Protein AF-A0A6P4DA14-F1 (afdb_monomer_lite)

Sequence (132 aa):
MDGRVALVPWADMLNHSCDVDTFLDYDNLSKGIVFTTDRPYQPGEQVFISYGKKSNGELLLSYGFVPREGANSCDSIELSVSLKKSDKSYKEKLELLKKYGLSGSQCFPIQITGWPLELMAYAYLAVSPPNM

InterPro domains:
  IPR001214 SET domain [PF00856] (10-52)
  IPR001214 SET domain [PS50280] (1-52)
  IPR015353 Rubisco LSMT, substrate-binding domain [PF09273] (85-128)
  IPR036464 Rubisco LSMT, substrate-binding domain superfamily [G3DSA:3.90.1420.10] (71-132)
  IPR036464 Rubisco LSMT, substrate-binding domain superfamily [SSF81822] (82-129)
  IPR046341 SET domain superfamily [SSF82199] (4-68)
  IPR050600 SETD3/SETD6 methyltransferase [PTHR13271] (4-128)

Radius of gyration: 21.25 Å; chains: 1; bounding box: 45×36×60 Å

Organism: Arachis duranensis (NCBI:txid130453)

pLDDT: mean 92.35, std 7.28, range [50.97, 97.81]

Secondary structure (DSSP, 8-state):
--S-----TTGGGPEE-TT-----EEETTTTEEE---SS---TTPPPEE---S--HHHHHHHHS--PPTTT-TT-EEEEEEE--TT-TTHHHHHHHHHHTT--SEEEEEEETTB--HHHHHHHHHHH--TT-

Foldseek 3Di:
DVPDDDDDPPQVPAAAFLPAAKDWDADPVVRDTDIDGPDDDDVPGGHHHHPDLDAQVCCCVPPNDGDDPPRRQSHWDKDKDAQDPPDPCLVVLQVVCVVVVHHRIDIATATPVGGDPVVVVNVCSSPDDPPD

Structure (mmCIF, N/CA/C/O backbone):
data_AF-A0A6P4DA14-F1
#
_entry.id   AF-A0A6P4DA14-F1
#
loop_
_atom_site.group_PDB
_atom_site.id
_atom_site.type_symbol
_atom_site.label_atom_id
_atom_site.label_alt_id
_atom_site.label_comp_id
_atom_site.label_asym_id
_atom_site.label_entity_id
_atom_site.label_seq_id
_atom_site.pdbx_PDB_ins_code
_atom_site.Cartn_x
_atom_site.Cartn_y
_atom_site.Cartn_z
_atom_site.occupancy
_atom_site.B_iso_or_equiv
_atom_site.auth_seq_id
_atom_site.auth_comp_id
_atom_site.auth_asym_id
_atom_site.auth_atom_id
_atom_site.pdbx_PDB_model_num
ATOM 1 N N . MET A 1 1 ? 7.233 17.523 -3.913 1.00 50.97 1 MET A N 1
ATOM 2 C CA 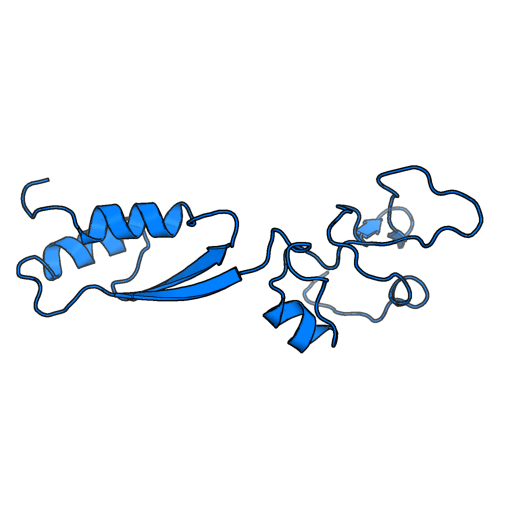. MET A 1 1 ? 6.420 18.373 -4.812 1.00 50.97 1 MET A CA 1
ATOM 3 C C . MET A 1 1 ? 5.169 18.784 -4.053 1.00 50.97 1 MET A C 1
ATOM 5 O O . MET A 1 1 ? 4.596 17.912 -3.419 1.00 50.97 1 MET A O 1
ATOM 9 N N . ASP A 1 2 ? 4.771 20.058 -4.068 1.00 62.38 2 ASP A N 1
ATOM 10 C CA . ASP A 1 2 ? 3.638 20.631 -3.301 1.00 62.38 2 ASP A CA 1
ATOM 11 C C . ASP A 1 2 ? 2.260 20.076 -3.728 1.00 62.38 2 ASP A C 1
ATOM 13 O O . ASP A 1 2 ? 1.432 20.798 -4.276 1.00 62.38 2 ASP A O 1
ATOM 17 N N . GLY A 1 3 ? 2.038 18.765 -3.604 1.00 73.94 3 GLY A N 1
ATOM 18 C CA . GLY A 1 3 ? 0.834 18.088 -4.099 1.00 73.94 3 GLY A CA 1
ATOM 19 C C . GLY A 1 3 ? 0.682 18.084 -5.627 1.00 73.94 3 GLY A C 1
ATOM 20 O O . GLY A 1 3 ? -0.380 17.742 -6.136 1.00 73.94 3 GLY A O 1
ATOM 21 N N . ARG A 1 4 ? 1.721 18.472 -6.377 1.00 81.94 4 ARG A N 1
ATOM 22 C CA . ARG A 1 4 ? 1.707 18.449 -7.846 1.00 81.94 4 ARG A CA 1
ATOM 23 C C . ARG A 1 4 ? 1.860 17.016 -8.354 1.00 81.94 4 ARG A C 1
ATOM 25 O O . ARG A 1 4 ? 2.798 16.327 -7.964 1.00 81.94 4 ARG A O 1
ATOM 32 N N . VAL A 1 5 ? 0.951 16.615 -9.237 1.00 88.62 5 VAL A N 1
ATOM 33 C CA . VAL A 1 5 ? 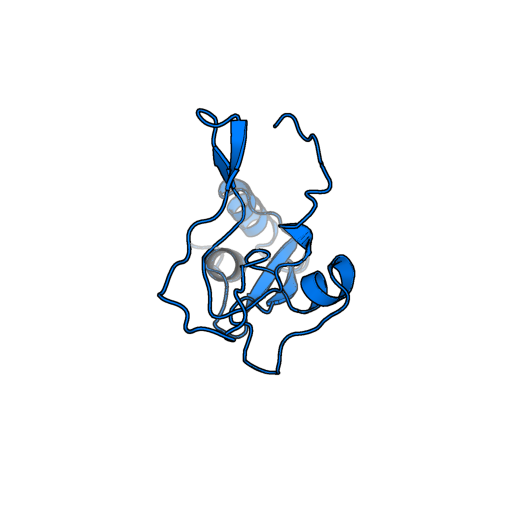0.938 15.319 -9.926 1.00 88.62 5 VAL A CA 1
ATOM 34 C C . VAL A 1 5 ? 1.348 15.497 -11.386 1.00 88.62 5 VAL A C 1
ATOM 36 O O . VAL A 1 5 ? 1.098 16.548 -11.979 1.00 88.62 5 VAL A O 1
ATOM 39 N N . ALA A 1 6 ? 1.986 14.481 -11.961 1.00 91.25 6 ALA A N 1
ATOM 40 C CA . ALA A 1 6 ? 2.436 14.485 -13.347 1.00 91.25 6 ALA A CA 1
ATOM 41 C C . ALA A 1 6 ? 2.289 13.091 -13.963 1.00 91.25 6 ALA A C 1
ATOM 43 O O . ALA A 1 6 ? 2.393 12.085 -13.264 1.00 91.25 6 ALA A O 1
ATOM 44 N N . LEU A 1 7 ? 2.087 13.051 -15.279 1.00 93.88 7 LEU A N 1
ATOM 45 C CA . LEU A 1 7 ? 2.314 11.849 -16.075 1.00 93.88 7 LEU A CA 1
ATOM 46 C C . LEU A 1 7 ? 3.788 11.828 -16.476 1.00 93.88 7 LEU A C 1
ATOM 48 O O . LEU A 1 7 ? 4.324 12.859 -16.888 1.00 93.88 7 LEU A O 1
ATOM 52 N N . VAL A 1 8 ? 4.434 10.673 -16.334 1.00 94.38 8 VAL A N 1
ATOM 53 C CA . VAL A 1 8 ? 5.865 10.507 -16.605 1.00 94.38 8 VAL A CA 1
ATOM 54 C C . VAL A 1 8 ? 6.016 9.511 -17.752 1.00 94.38 8 VAL A C 1
ATOM 56 O O . VAL A 1 8 ? 6.035 8.307 -17.497 1.00 94.38 8 VAL A O 1
ATOM 59 N N . PRO A 1 9 ? 6.117 9.991 -19.006 1.00 93.94 9 PRO A N 1
ATOM 60 C CA . PRO A 1 9 ? 6.289 9.115 -20.155 1.00 93.94 9 PRO A CA 1
ATOM 61 C C . PRO A 1 9 ? 7.492 8.196 -19.967 1.00 93.94 9 PRO A C 1
ATOM 63 O O . PRO A 1 9 ? 8.495 8.606 -19.377 1.00 93.94 9 PRO A O 1
ATOM 66 N N . TRP A 1 10 ? 7.401 6.986 -20.513 1.00 92.31 10 TRP A N 1
ATOM 67 C CA . TRP A 1 10 ? 8.385 5.901 -20.394 1.00 92.31 10 TRP A CA 1
ATOM 68 C C . TRP A 1 10 ? 8.402 5.233 -19.023 1.00 92.31 10 TRP A C 1
ATOM 70 O O . TRP A 1 10 ? 8.388 4.008 -18.954 1.00 92.31 10 TRP A O 1
ATOM 80 N N . ALA A 1 11 ? 8.417 6.009 -17.941 1.00 93.12 11 ALA A N 1
ATOM 81 C CA . ALA A 1 11 ? 8.362 5.461 -16.589 1.00 93.12 11 ALA A CA 1
ATOM 82 C C . ALA A 1 11 ? 6.994 4.823 -16.289 1.00 93.12 11 ALA A C 1
ATOM 84 O O . ALA A 1 11 ? 6.921 3.814 -15.593 1.00 93.12 11 ALA A O 1
ATOM 85 N N . ASP A 1 12 ? 5.923 5.378 -16.859 1.00 92.56 12 ASP A N 1
ATOM 86 C CA . ASP A 1 12 ? 4.551 4.864 -16.774 1.00 92.56 12 ASP A CA 1
ATOM 87 C C . ASP A 1 12 ? 4.331 3.513 -17.476 1.00 92.56 12 ASP A C 1
ATOM 89 O O . ASP A 1 12 ? 3.352 2.830 -17.191 1.00 92.56 12 ASP A O 1
ATOM 93 N N . MET A 1 13 ? 5.253 3.096 -18.347 1.00 95.38 13 MET A N 1
ATOM 94 C CA . MET A 1 13 ? 5.216 1.790 -19.012 1.00 95.38 13 MET A CA 1
ATOM 95 C C . MET A 1 13 ? 5.719 0.644 -18.120 1.00 95.38 13 MET A C 1
ATOM 97 O O . MET A 1 13 ? 5.590 -0.523 -18.498 1.00 95.38 13 MET A O 1
ATOM 101 N N . LEU A 1 14 ? 6.325 0.947 -16.966 1.00 95.94 14 LEU A N 1
ATOM 102 C CA . LEU A 1 14 ? 6.826 -0.065 -16.036 1.00 95.94 14 LEU A CA 1
ATOM 103 C C . LEU A 1 14 ? 5.666 -0.690 -15.260 1.00 95.94 14 LEU A C 1
ATOM 105 O O . LEU A 1 14 ? 4.908 0.000 -14.576 1.00 95.94 14 LEU A O 1
ATOM 109 N N . ASN A 1 15 ? 5.550 -2.014 -15.338 1.00 96.62 15 ASN A N 1
ATOM 110 C CA . ASN A 1 15 ? 4.501 -2.761 -14.652 1.00 96.62 15 ASN A CA 1
ATOM 111 C C . ASN A 1 15 ? 4.816 -2.985 -13.169 1.00 96.62 15 ASN A C 1
ATOM 113 O O . ASN A 1 15 ? 5.975 -2.978 -12.743 1.00 96.62 15 ASN A O 1
ATOM 117 N N . HIS A 1 16 ? 3.762 -3.247 -12.395 1.00 96.19 16 HIS A N 1
ATOM 118 C CA . HIS A 1 16 ? 3.878 -3.617 -10.991 1.00 96.19 16 HIS A CA 1
ATOM 119 C C . HIS A 1 16 ? 4.335 -5.070 -10.802 1.00 96.19 16 HIS A C 1
ATOM 121 O O . HIS A 1 16 ? 3.825 -5.970 -11.470 1.00 96.19 16 HIS A O 1
ATOM 127 N N . SER A 1 17 ? 5.215 -5.311 -9.829 1.00 95.25 17 SER A N 1
ATOM 128 C CA . SER A 1 17 ? 5.389 -6.627 -9.205 1.00 95.25 17 SER A CA 1
ATOM 129 C C . SER A 1 17 ? 5.349 -6.516 -7.679 1.00 95.25 17 SER A C 1
ATOM 131 O O . SER A 1 17 ? 5.848 -5.543 -7.115 1.00 95.25 17 SER A O 1
ATOM 133 N N . CYS A 1 18 ? 4.773 -7.522 -7.013 1.00 94.06 18 CYS A N 1
ATOM 134 C CA . CYS A 1 18 ? 4.781 -7.635 -5.550 1.00 94.06 18 CYS A CA 1
ATOM 135 C C . CYS A 1 18 ? 6.142 -8.101 -4.998 1.00 94.06 18 CYS A C 1
ATOM 137 O O . CYS A 1 18 ? 6.357 -8.030 -3.793 1.00 94.06 18 CYS A O 1
ATOM 139 N N . ASP A 1 19 ? 7.046 -8.555 -5.873 1.00 92.38 19 ASP A N 1
ATOM 140 C CA . ASP A 1 19 ? 8.352 -9.123 -5.511 1.00 92.38 19 ASP A CA 1
ATOM 141 C C . ASP A 1 19 ? 9.500 -8.099 -5.557 1.00 92.38 19 ASP A C 1
ATOM 143 O O . ASP A 1 19 ? 10.663 -8.471 -5.405 1.00 92.38 19 ASP A O 1
ATOM 147 N N . VAL A 1 20 ? 9.197 -6.827 -5.833 1.00 92.31 20 VAL A N 1
ATOM 148 C CA . VAL A 1 20 ? 10.193 -5.756 -5.954 1.00 92.31 20 VAL A CA 1
ATOM 149 C C . VAL A 1 20 ? 9.867 -4.603 -5.016 1.00 92.31 20 VAL A C 1
ATOM 151 O O . VAL A 1 20 ? 8.702 -4.254 -4.817 1.00 92.31 20 VAL A O 1
ATOM 154 N N . ASP A 1 21 ? 10.912 -3.964 -4.500 1.00 88.62 21 ASP A N 1
ATOM 155 C CA . ASP A 1 21 ? 10.801 -2.782 -3.633 1.00 88.62 21 ASP A CA 1
ATOM 156 C C . ASP A 1 21 ? 11.211 -1.487 -4.354 1.00 88.62 21 ASP A C 1
ATOM 158 O O . ASP A 1 21 ? 11.135 -0.397 -3.789 1.00 88.62 21 ASP A O 1
ATOM 162 N N . THR A 1 22 ? 11.646 -1.585 -5.612 1.00 92.50 22 THR A N 1
ATOM 163 C CA . THR A 1 22 ? 12.040 -0.430 -6.429 1.00 92.50 22 THR A CA 1
ATOM 164 C C . THR A 1 22 ? 10.847 0.467 -6.780 1.00 92.50 22 THR A C 1
ATOM 166 O O . THR A 1 22 ? 9.749 -0.016 -7.042 1.00 92.50 22 THR A O 1
ATOM 169 N N . PHE A 1 23 ? 11.041 1.787 -6.792 1.00 93.50 23 PHE A N 1
ATOM 170 C CA . PHE A 1 23 ? 10.010 2.782 -7.098 1.00 93.50 23 PHE A CA 1
ATOM 171 C C . PHE A 1 23 ? 10.599 3.959 -7.883 1.00 93.50 23 PHE A C 1
ATOM 173 O O . PHE A 1 23 ? 11.814 4.159 -7.917 1.00 93.50 23 PHE A O 1
ATOM 180 N N . LEU A 1 24 ? 9.723 4.742 -8.518 1.00 94.06 24 LEU A N 1
ATOM 181 C CA . LEU A 1 24 ? 10.104 5.984 -9.190 1.00 94.06 24 LEU A CA 1
ATOM 182 C C . LEU A 1 24 ? 10.382 7.075 -8.154 1.00 94.06 24 LEU A C 1
ATOM 184 O O . LEU A 1 24 ? 9.517 7.389 -7.336 1.00 94.06 24 LEU A O 1
ATOM 188 N N . ASP A 1 25 ? 11.552 7.689 -8.236 1.00 92.75 25 ASP A N 1
ATOM 189 C CA . ASP A 1 25 ? 11.971 8.804 -7.395 1.00 92.75 25 ASP A CA 1
ATOM 190 C C . ASP A 1 25 ? 12.314 10.030 -8.253 1.00 92.75 25 ASP A C 1
ATOM 192 O O . ASP A 1 25 ? 12.429 9.947 -9.475 1.00 92.75 25 ASP A O 1
ATOM 196 N N . TYR A 1 26 ? 12.471 11.189 -7.622 1.00 92.12 26 TYR A N 1
ATOM 197 C CA . TYR A 1 26 ? 12.898 12.419 -8.273 1.00 92.12 26 TYR A CA 1
ATOM 198 C C . TYR A 1 26 ? 14.278 12.836 -7.770 1.00 92.12 26 TYR A C 1
ATOM 200 O O . TYR A 1 26 ? 14.441 13.263 -6.625 1.00 92.12 26 TYR A O 1
ATOM 208 N N . ASP A 1 27 ? 15.270 12.791 -8.655 1.00 93.69 27 ASP A N 1
ATOM 209 C CA . ASP A 1 27 ? 16.608 13.267 -8.335 1.00 93.69 27 ASP A CA 1
ATOM 210 C C . ASP A 1 27 ? 16.714 14.787 -8.533 1.00 93.69 27 ASP A C 1
ATOM 212 O O . ASP A 1 27 ? 16.574 15.338 -9.629 1.00 93.69 27 ASP A O 1
ATOM 216 N N . ASN A 1 28 ? 17.018 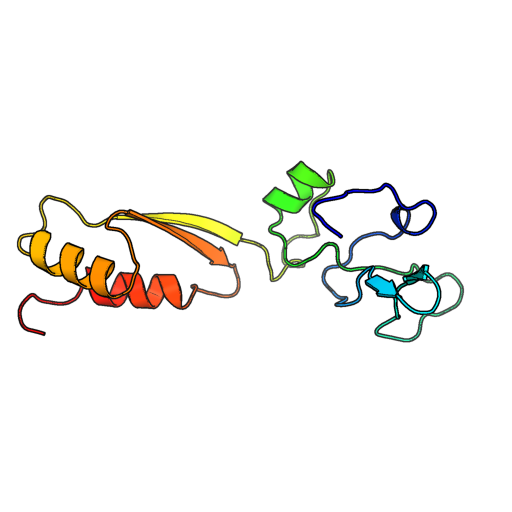15.483 -7.438 1.00 92.38 28 ASN A N 1
ATOM 217 C CA . ASN A 1 28 ? 17.166 16.931 -7.417 1.00 92.38 28 ASN A CA 1
ATOM 218 C C . ASN A 1 28 ? 18.395 17.438 -8.176 1.00 92.38 28 ASN A C 1
ATOM 220 O O . ASN A 1 28 ? 18.385 18.613 -8.566 1.00 92.38 28 ASN A O 1
ATOM 224 N N . LEU A 1 29 ? 19.435 16.613 -8.343 1.00 94.94 29 LEU A N 1
ATOM 225 C CA . LEU A 1 29 ? 20.663 16.995 -9.040 1.00 94.94 29 LEU A CA 1
ATOM 226 C C . LEU A 1 29 ? 20.465 16.939 -10.555 1.00 94.94 29 LEU A C 1
ATOM 228 O O . LEU A 1 29 ? 20.671 17.947 -11.228 1.00 94.94 29 LEU A O 1
ATOM 232 N N . SER A 1 30 ? 20.002 15.803 -11.080 1.00 93.50 30 SER A N 1
ATOM 233 C CA . SER A 1 30 ? 19.695 15.642 -12.507 1.00 93.50 30 SER A CA 1
ATOM 234 C C . SER A 1 30 ? 18.382 16.303 -12.942 1.00 93.50 30 SER A C 1
ATOM 236 O O . SER A 1 30 ? 18.158 16.458 -14.141 1.00 93.50 30 SER A O 1
ATOM 238 N N . LYS A 1 31 ? 17.531 16.727 -11.993 1.00 92.81 31 LYS A N 1
ATOM 239 C CA . LYS A 1 31 ? 16.185 17.281 -12.246 1.00 92.81 31 LYS A CA 1
ATOM 240 C C . LYS A 1 31 ? 15.294 16.314 -13.034 1.00 92.81 31 LYS A C 1
ATOM 242 O O . LYS A 1 31 ? 14.527 16.739 -13.897 1.00 92.81 31 LYS A O 1
ATOM 247 N N . GLY A 1 32 ? 15.394 15.020 -12.734 1.00 92.56 32 GLY A N 1
ATOM 248 C CA . GLY A 1 32 ? 14.723 13.957 -13.477 1.00 92.56 32 GLY A CA 1
ATOM 249 C C . GLY A 1 32 ? 14.042 12.929 -12.581 1.00 92.56 32 GLY A C 1
ATOM 250 O O . GLY A 1 32 ? 14.388 12.776 -11.411 1.00 92.56 32 GLY A O 1
ATOM 251 N N . ILE A 1 33 ? 13.071 12.218 -13.159 1.00 93.88 33 ILE A N 1
ATOM 252 C CA . ILE A 1 33 ? 12.533 10.997 -12.557 1.00 93.88 33 ILE A CA 1
ATOM 253 C C . ILE A 1 33 ? 13.524 9.868 -12.819 1.00 93.88 33 ILE A C 1
ATOM 255 O O . ILE A 1 33 ? 13.944 9.656 -13.957 1.00 93.88 33 ILE A O 1
ATOM 259 N N . VAL A 1 34 ? 13.897 9.165 -11.762 1.00 94.12 34 VAL A N 1
ATOM 260 C CA . VAL A 1 34 ? 14.871 8.078 -11.776 1.00 94.12 34 VAL A CA 1
ATOM 261 C C . VAL A 1 34 ? 14.287 6.870 -11.059 1.00 94.12 34 VAL A C 1
ATOM 263 O O . VAL A 1 34 ? 13.406 7.002 -10.217 1.00 94.12 34 VAL A O 1
ATOM 266 N N . PHE A 1 35 ? 14.787 5.682 -11.364 1.00 92.00 35 PHE A N 1
ATOM 267 C CA . PHE A 1 35 ? 14.602 4.523 -10.500 1.00 92.00 35 PHE A CA 1
ATOM 268 C C . PHE A 1 35 ? 15.868 3.679 -10.532 1.00 92.00 35 PHE A C 1
ATOM 270 O O . PHE A 1 35 ? 16.623 3.700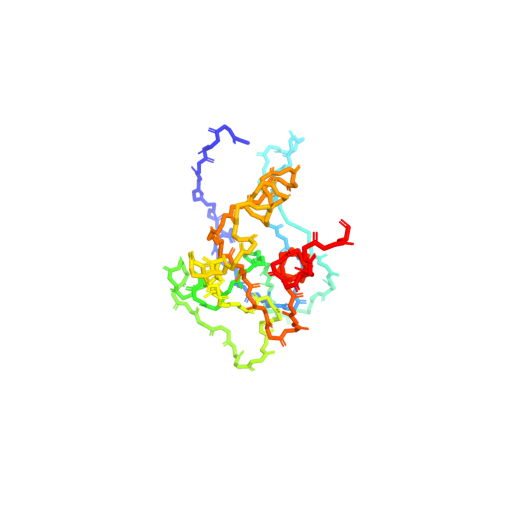 -11.507 1.00 92.00 35 PHE A O 1
ATOM 277 N N . THR A 1 36 ? 16.085 2.934 -9.456 1.00 91.81 36 THR A N 1
ATOM 278 C CA . THR A 1 36 ? 17.226 2.032 -9.318 1.00 91.81 36 THR A CA 1
ATOM 279 C C . THR A 1 36 ? 16.701 0.613 -9.227 1.00 91.81 36 THR A C 1
ATOM 281 O O . THR A 1 36 ? 15.784 0.335 -8.454 1.00 91.81 36 THR A O 1
ATOM 284 N N . THR A 1 37 ? 17.267 -0.292 -10.018 1.00 92.31 37 THR A N 1
ATOM 285 C CA . THR A 1 37 ? 16.941 -1.717 -9.945 1.00 92.31 37 THR A CA 1
ATOM 286 C C . THR A 1 37 ? 17.460 -2.311 -8.639 1.00 92.31 37 THR A C 1
ATOM 288 O O . THR A 1 37 ? 18.613 -2.090 -8.273 1.00 92.31 37 THR A O 1
ATOM 291 N N . ASP A 1 38 ? 16.637 -3.108 -7.970 1.00 90.69 38 ASP A N 1
ATOM 292 C CA . ASP A 1 38 ? 16.975 -3.856 -6.751 1.00 90.69 38 ASP A CA 1
ATOM 293 C C . ASP A 1 38 ? 17.751 -5.156 -7.030 1.00 90.69 38 ASP A C 1
ATOM 295 O O . ASP A 1 38 ? 18.353 -5.741 -6.129 1.00 90.69 38 ASP A O 1
ATOM 299 N N . ARG A 1 39 ? 17.774 -5.593 -8.292 1.00 91.94 39 ARG A N 1
ATOM 300 C CA . ARG A 1 39 ? 18.435 -6.817 -8.753 1.00 91.94 39 ARG A CA 1
ATOM 301 C C . ARG A 1 39 ? 18.946 -6.690 -10.195 1.00 91.94 39 ARG A C 1
ATOM 303 O O . ARG A 1 39 ? 18.469 -5.828 -10.935 1.00 91.94 39 ARG A O 1
ATOM 310 N N . PRO A 1 40 ? 19.883 -7.552 -10.635 1.00 93.62 40 PRO A N 1
ATOM 311 C CA . PRO A 1 40 ? 20.241 -7.647 -12.047 1.00 93.62 40 PRO A CA 1
ATOM 312 C C . PRO A 1 40 ? 19.080 -8.208 -12.890 1.00 93.62 40 PRO A C 1
ATOM 314 O O . PRO A 1 40 ? 18.315 -9.055 -12.422 1.00 93.62 40 PRO A O 1
ATOM 317 N N . TYR A 1 41 ? 19.004 -7.764 -14.147 1.00 94.25 41 TYR A N 1
ATOM 318 C CA . TYR A 1 41 ? 18.045 -8.221 -15.160 1.00 94.25 41 TYR A CA 1
ATOM 319 C C . TYR A 1 41 ? 18.784 -8.797 -16.371 1.00 94.25 41 TYR A C 1
ATOM 321 O O . TYR A 1 41 ? 19.844 -8.294 -16.754 1.00 94.25 41 TYR A O 1
ATOM 329 N N . GLN A 1 42 ? 18.229 -9.843 -16.981 1.00 97.31 42 GLN A N 1
ATOM 330 C CA . GLN A 1 42 ? 18.776 -10.442 -18.202 1.00 97.31 42 GLN A CA 1
ATOM 331 C C . GLN A 1 42 ? 18.186 -9.803 -19.470 1.00 97.31 42 GLN A C 1
ATOM 333 O O . GLN A 1 42 ? 17.067 -9.287 -19.442 1.00 97.31 42 GLN A O 1
ATOM 338 N N . PRO A 1 43 ? 18.886 -9.851 -20.620 1.00 97.75 43 PRO A N 1
ATOM 339 C CA . PRO A 1 43 ? 18.310 -9.419 -21.891 1.00 97.75 43 PRO A CA 1
ATOM 340 C C . PRO A 1 43 ? 16.980 -10.128 -22.192 1.00 97.75 43 PRO A C 1
ATOM 342 O O . PRO A 1 43 ? 16.901 -11.354 -22.161 1.00 97.75 43 PRO A O 1
ATOM 345 N N . GLY A 1 44 ? 15.939 -9.346 -22.495 1.00 97.19 44 GLY A N 1
ATOM 346 C CA . GLY A 1 44 ? 14.577 -9.842 -22.737 1.00 97.19 44 GLY A CA 1
ATOM 347 C C . GLY A 1 44 ? 13.722 -10.021 -21.477 1.00 97.19 44 GLY A C 1
ATOM 348 O O . GLY A 1 44 ? 12.527 -10.285 -21.594 1.00 97.19 44 GLY A O 1
ATOM 349 N N . GLU A 1 45 ? 14.294 -9.850 -20.284 1.00 96.75 45 GLU A N 1
ATOM 350 C CA . GLU A 1 45 ? 13.544 -9.845 -19.032 1.00 96.75 45 GLU A CA 1
ATOM 351 C C . GLU A 1 45 ? 12.809 -8.511 -18.837 1.00 96.75 45 GLU A C 1
ATOM 353 O O . GLU A 1 45 ? 13.341 -7.435 -19.112 1.00 96.75 45 GLU A O 1
ATOM 358 N N . GLN A 1 46 ? 11.572 -8.578 -18.346 1.00 96.00 46 GLN A N 1
ATOM 359 C CA . GLN A 1 46 ? 10.790 -7.389 -18.031 1.00 96.00 46 GLN A CA 1
ATOM 360 C C . GLN A 1 46 ? 11.269 -6.752 -16.726 1.00 96.00 46 GLN A C 1
ATOM 362 O O . GLN A 1 46 ? 11.413 -7.435 -15.713 1.00 96.00 46 GLN A O 1
ATOM 367 N N . VAL A 1 47 ? 11.445 -5.432 -16.750 1.00 95.25 47 VAL A N 1
ATOM 368 C CA . VAL A 1 47 ? 11.740 -4.628 -15.563 1.00 95.25 47 VAL A CA 1
ATOM 369 C C . VAL A 1 47 ? 10.432 -4.219 -14.893 1.00 95.25 47 VAL A C 1
ATOM 371 O O . VAL A 1 47 ? 9.533 -3.697 -15.553 1.00 95.25 47 VAL A O 1
ATOM 374 N N . PHE A 1 48 ? 10.336 -4.461 -13.588 1.00 95.75 48 PHE A N 1
ATOM 375 C CA . PHE A 1 48 ? 9.163 -4.141 -12.776 1.00 95.75 48 PHE A CA 1
ATOM 376 C C . PHE A 1 48 ? 9.489 -3.075 -11.737 1.00 95.75 48 PHE A C 1
ATOM 378 O O . PHE A 1 48 ? 10.641 -2.927 -11.330 1.00 95.75 48 PHE A O 1
ATOM 385 N N . ILE A 1 49 ? 8.448 -2.384 -11.275 1.00 96.38 49 ILE A N 1
ATOM 386 C CA . ILE A 1 49 ? 8.498 -1.492 -10.114 1.00 96.38 49 ILE A CA 1
ATOM 387 C C . ILE A 1 49 ? 7.402 -1.844 -9.104 1.00 96.38 49 ILE A C 1
ATOM 389 O O . ILE A 1 49 ? 6.448 -2.565 -9.393 1.00 96.38 49 ILE A O 1
ATOM 393 N N . SER A 1 50 ? 7.509 -1.312 -7.897 1.00 94.94 50 SER A N 1
ATOM 394 C CA . SER A 1 50 ? 6.437 -1.301 -6.918 1.00 94.94 50 SER A CA 1
ATOM 395 C C . SER A 1 50 ? 5.558 -0.075 -7.143 1.00 94.94 50 SER A C 1
ATOM 397 O O . SER A 1 50 ? 6.045 1.054 -7.189 1.00 94.94 50 SER A O 1
ATOM 399 N N . TYR A 1 51 ? 4.241 -0.272 -7.235 1.00 95.44 51 TYR A N 1
ATOM 400 C CA . TYR A 1 51 ? 3.270 0.830 -7.174 1.00 95.44 51 TYR A CA 1
ATOM 401 C C . TYR A 1 51 ? 2.965 1.231 -5.718 1.00 95.44 51 TYR A C 1
ATOM 403 O O . TYR A 1 51 ? 2.093 2.065 -5.457 1.00 95.44 51 TYR A O 1
ATOM 411 N N . GLY A 1 52 ? 3.692 0.644 -4.762 1.00 93.62 52 GLY A N 1
ATOM 412 C CA . GLY A 1 52 ? 3.543 0.840 -3.329 1.00 93.62 52 GLY A CA 1
ATOM 413 C C . GLY A 1 52 ? 2.825 -0.317 -2.638 1.00 93.62 52 GLY A C 1
ATOM 414 O O . GLY A 1 52 ? 2.307 -1.239 -3.266 1.00 93.62 52 GLY A O 1
ATOM 415 N N . LYS A 1 53 ? 2.779 -0.238 -1.306 1.00 92.56 53 LYS A N 1
ATOM 416 C CA . LYS A 1 53 ? 2.105 -1.210 -0.434 1.00 92.56 53 LYS A CA 1
ATOM 417 C C . LYS A 1 53 ? 0.594 -1.000 -0.493 1.00 92.56 53 LYS A C 1
ATOM 419 O O . LYS A 1 53 ? 0.046 -0.247 0.307 1.00 92.56 53 LYS A O 1
ATOM 424 N N . LYS A 1 54 ? -0.042 -1.606 -1.492 1.00 94.88 54 LYS A N 1
ATOM 425 C CA . LYS A 1 54 ? -1.469 -1.458 -1.793 1.00 94.88 54 LYS A CA 1
ATOM 426 C C . LYS A 1 54 ? -2.194 -2.788 -1.661 1.00 94.88 54 LYS A C 1
ATOM 428 O O . LYS A 1 54 ? -1.656 -3.831 -2.029 1.00 94.88 54 LYS A O 1
ATOM 433 N N . SER A 1 55 ? -3.427 -2.733 -1.179 1.00 95.81 55 SER A N 1
ATOM 434 C CA . SER A 1 55 ? -4.358 -3.857 -1.217 1.00 95.81 55 SER A CA 1
ATOM 435 C C . SER A 1 55 ? -4.729 -4.225 -2.655 1.00 95.81 55 SER A C 1
ATOM 437 O O . SER A 1 55 ? -4.637 -3.404 -3.574 1.00 95.81 55 SER A O 1
ATOM 439 N N . ASN A 1 56 ? -5.218 -5.447 -2.865 1.00 96.94 56 ASN A N 1
ATOM 440 C CA . ASN A 1 56 ? -5.739 -5.853 -4.169 1.00 96.94 56 ASN A CA 1
ATOM 441 C C . ASN A 1 56 ? -6.943 -4.998 -4.592 1.00 96.94 56 ASN A C 1
ATOM 443 O O . ASN A 1 56 ? -7.109 -4.720 -5.778 1.00 96.94 56 ASN A O 1
ATOM 447 N N . GLY A 1 57 ? -7.744 -4.523 -3.630 1.00 96.00 57 GLY A N 1
ATOM 448 C CA . GLY A 1 57 ? -8.830 -3.575 -3.886 1.00 96.00 57 GLY A CA 1
ATOM 449 C C . GLY A 1 57 ? -8.330 -2.233 -4.428 1.00 96.00 57 GLY A C 1
ATOM 450 O O . GLY A 1 57 ? -8.861 -1.731 -5.417 1.00 96.00 57 GLY A O 1
ATOM 451 N N . GLU A 1 58 ? -7.273 -1.670 -3.838 1.00 96.38 58 GLU A N 1
ATOM 452 C CA . GLU A 1 58 ? -6.660 -0.428 -4.326 1.00 96.38 58 GLU A CA 1
ATOM 453 C C . GLU A 1 58 ? -6.018 -0.594 -5.707 1.00 96.38 58 GLU A C 1
ATOM 455 O O . GLU A 1 58 ? -6.152 0.303 -6.544 1.00 96.38 58 GLU A O 1
ATOM 460 N N . LEU A 1 59 ? -5.344 -1.725 -5.956 1.00 97.50 59 LEU A N 1
ATOM 461 C CA . LEU A 1 59 ? -4.747 -2.036 -7.259 1.00 97.50 59 LEU A CA 1
ATOM 462 C C . LEU A 1 59 ? -5.818 -2.178 -8.345 1.00 97.50 59 LEU A C 1
ATOM 4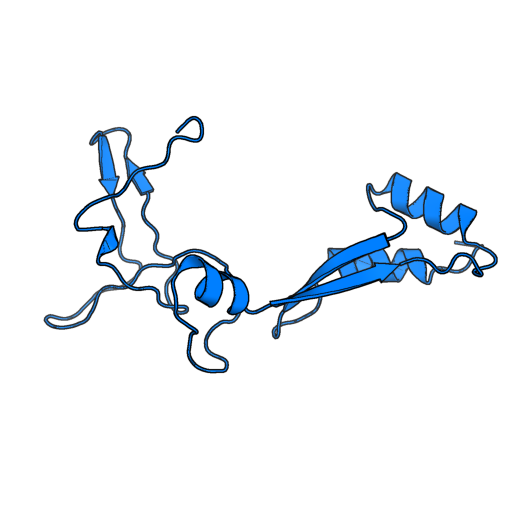64 O O . LEU A 1 59 ? -5.683 -1.593 -9.419 1.00 97.50 59 LEU A O 1
ATOM 468 N N . LEU A 1 60 ? -6.926 -2.854 -8.040 1.00 97.81 60 LEU A N 1
ATOM 469 C CA . LEU A 1 60 ? -8.043 -2.983 -8.967 1.00 97.81 60 LEU A CA 1
ATOM 470 C C . LEU A 1 60 ? -8.663 -1.622 -9.296 1.00 97.81 60 LEU A C 1
ATOM 472 O O . LEU A 1 60 ? -8.848 -1.301 -10.467 1.00 97.81 60 LEU A O 1
ATOM 476 N N . LEU A 1 61 ? -8.967 -0.818 -8.274 1.00 97.62 61 LEU A N 1
ATOM 477 C CA . LEU A 1 61 ? -9.654 0.463 -8.451 1.00 97.62 61 LEU A CA 1
ATOM 478 C C . LEU A 1 61 ? -8.771 1.528 -9.111 1.00 97.62 61 LEU A C 1
ATOM 480 O O . LEU A 1 61 ? -9.269 2.309 -9.918 1.00 97.62 61 LEU A O 1
ATOM 484 N N . SER A 1 62 ? -7.480 1.573 -8.771 1.00 95.62 62 SER A N 1
ATOM 485 C CA . SER A 1 62 ? -6.570 2.628 -9.243 1.00 95.62 62 SER A CA 1
ATOM 486 C C . SER A 1 62 ? -5.795 2.251 -10.507 1.00 95.62 62 SER A C 1
ATOM 488 O O . SER A 1 62 ? -5.399 3.142 -11.252 1.00 95.62 62 SER A O 1
ATOM 490 N N . TYR A 1 63 ? -5.563 0.955 -10.748 1.00 96.00 63 TYR A N 1
ATOM 491 C CA . TYR A 1 63 ? -4.684 0.471 -11.823 1.00 96.00 63 TYR A CA 1
ATOM 492 C C . TYR A 1 63 ? -5.322 -0.603 -12.716 1.00 96.00 63 TYR A C 1
ATOM 494 O O . TYR A 1 63 ? -4.721 -0.997 -13.712 1.00 96.00 63 TYR A O 1
ATOM 502 N N . GLY A 1 64 ? -6.534 -1.072 -12.404 1.00 97.75 64 GLY A N 1
ATOM 503 C CA . GLY A 1 64 ? -7.296 -1.959 -13.285 1.00 97.75 64 GLY A CA 1
ATOM 504 C C . GLY A 1 64 ? -6.809 -3.410 -13.336 1.00 97.75 64 GLY A C 1
ATOM 505 O O . GLY A 1 64 ? -7.161 -4.126 -14.272 1.00 97.75 64 GLY A O 1
ATOM 506 N N . PHE A 1 65 ? -6.021 -3.867 -12.358 1.00 97.81 65 PHE A N 1
ATOM 507 C CA . PHE A 1 65 ? -5.570 -5.260 -12.276 1.00 97.81 65 PHE A CA 1
ATOM 508 C C . PHE A 1 65 ? -5.572 -5.783 -10.837 1.00 97.81 65 PHE A C 1
ATOM 510 O O . PHE A 1 65 ? -5.545 -5.015 -9.878 1.00 97.81 65 PHE A O 1
ATOM 517 N N . VAL A 1 66 ? -5.569 -7.109 -10.694 1.00 97.19 66 VAL A N 1
ATOM 518 C CA . VAL A 1 66 ? -5.382 -7.801 -9.413 1.00 97.19 66 VAL A CA 1
ATOM 519 C C . VAL A 1 66 ? -4.204 -8.769 -9.567 1.00 97.19 66 VAL A C 1
ATOM 521 O O . VAL A 1 66 ? -4.188 -9.536 -10.536 1.00 97.19 66 VAL A O 1
ATOM 524 N N . PRO A 1 67 ? -3.203 -8.738 -8.666 1.00 95.56 67 PRO A N 1
ATOM 525 C CA . PRO A 1 67 ? -2.146 -9.744 -8.606 1.00 95.56 67 PRO A CA 1
ATOM 526 C C . PRO A 1 67 ? -2.689 -11.174 -8.487 1.00 95.56 67 PRO A C 1
ATOM 528 O O . PRO A 1 67 ? -3.842 -11.401 -8.124 1.00 95.56 67 PRO A O 1
ATOM 531 N N . ARG A 1 68 ? -1.842 -12.171 -8.761 1.00 94.94 68 ARG A N 1
ATOM 532 C CA . ARG A 1 68 ? -2.218 -13.575 -8.535 1.00 94.94 68 ARG A CA 1
ATOM 533 C C . ARG A 1 68 ? -2.561 -13.806 -7.062 1.00 94.94 68 ARG A C 1
ATOM 535 O O . ARG A 1 68 ? -1.978 -13.181 -6.177 1.00 94.94 68 ARG A O 1
ATOM 542 N N . GLU A 1 69 ? -3.481 -14.732 -6.812 1.00 92.75 69 GLU A N 1
ATOM 543 C CA . GLU A 1 69 ? -3.872 -15.118 -5.455 1.00 92.75 69 GLU A CA 1
ATOM 544 C C . GLU A 1 69 ? -2.637 -15.480 -4.613 1.00 92.75 69 GLU A C 1
ATOM 546 O O . GLU A 1 69 ? -1.768 -16.232 -5.055 1.00 92.75 69 GLU A O 1
ATOM 551 N N . GLY A 1 70 ? -2.538 -14.890 -3.419 1.00 90.50 70 GLY A N 1
ATOM 552 C CA . GLY A 1 70 ? -1.418 -15.089 -2.496 1.00 90.50 70 GLY A CA 1
ATOM 553 C C . GLY A 1 70 ? -0.116 -14.358 -2.849 1.00 90.50 70 GLY A C 1
ATOM 554 O O . GLY A 1 70 ? 0.807 -14.389 -2.042 1.00 90.50 70 GLY A O 1
ATOM 555 N N . ALA A 1 71 ? -0.022 -13.681 -3.999 1.00 93.62 71 ALA A N 1
ATOM 556 C CA . ALA A 1 71 ? 1.200 -12.969 -4.394 1.00 93.62 71 ALA A CA 1
ATOM 557 C C . ALA A 1 71 ? 1.376 -11.623 -3.670 1.00 93.62 71 ALA A C 1
ATOM 559 O O . ALA A 1 71 ? 2.499 -11.184 -3.440 1.00 93.62 71 ALA A O 1
ATOM 560 N N . ASN A 1 72 ? 0.277 -10.961 -3.301 1.00 95.19 72 ASN A N 1
ATOM 561 C CA . ASN A 1 72 ? 0.324 -9.664 -2.634 1.00 95.19 72 ASN A CA 1
ATOM 562 C C . ASN A 1 72 ? 0.272 -9.821 -1.107 1.00 95.19 72 ASN A C 1
ATOM 564 O O . ASN A 1 72 ? -0.799 -9.956 -0.518 1.00 95.19 72 ASN A O 1
ATOM 568 N N . SER A 1 73 ? 1.432 -9.753 -0.455 1.00 93.25 73 SER A N 1
ATOM 569 C CA . SER A 1 73 ? 1.542 -9.780 1.012 1.00 93.25 73 SER A CA 1
ATOM 570 C C . SER A 1 73 ? 0.959 -8.536 1.698 1.00 93.25 73 SER A C 1
ATOM 572 O O . SER A 1 73 ? 0.684 -8.575 2.897 1.00 93.25 73 SER A O 1
ATOM 574 N N . CYS A 1 74 ? 0.750 -7.450 0.945 1.00 93.06 74 CYS A N 1
ATOM 575 C CA . CYS A 1 74 ? 0.108 -6.220 1.407 1.00 93.06 74 CYS A CA 1
ATOM 576 C C . CYS A 1 74 ? -1.414 -6.231 1.199 1.00 93.06 74 CYS A C 1
ATOM 578 O O . CYS A 1 74 ? -2.069 -5.227 1.501 1.00 93.06 74 CYS A O 1
ATOM 580 N N . ASP A 1 75 ? -1.987 -7.331 0.690 1.00 96.00 75 ASP A N 1
ATOM 581 C CA . ASP A 1 75 ? -3.431 -7.424 0.525 1.00 96.00 75 ASP A CA 1
ATOM 582 C C . ASP A 1 75 ? -4.139 -7.282 1.872 1.00 96.00 75 ASP A C 1
ATOM 584 O O . ASP A 1 75 ? -3.738 -7.886 2.872 1.00 96.00 75 ASP A O 1
ATOM 588 N N . SER A 1 76 ? -5.169 -6.439 1.903 1.00 95.31 76 SER A N 1
ATOM 589 C CA . SER A 1 76 ? -5.865 -6.104 3.136 1.00 95.31 76 SER A CA 1
ATOM 590 C C . SER A 1 76 ? -7.323 -5.737 2.923 1.00 95.31 76 SER A C 1
ATOM 592 O O . SER A 1 76 ? -7.732 -5.292 1.851 1.00 95.31 76 SER A O 1
ATOM 594 N N . ILE A 1 77 ? -8.099 -5.916 3.990 1.00 95.12 77 ILE A N 1
ATOM 595 C CA . ILE A 1 77 ? -9.485 -5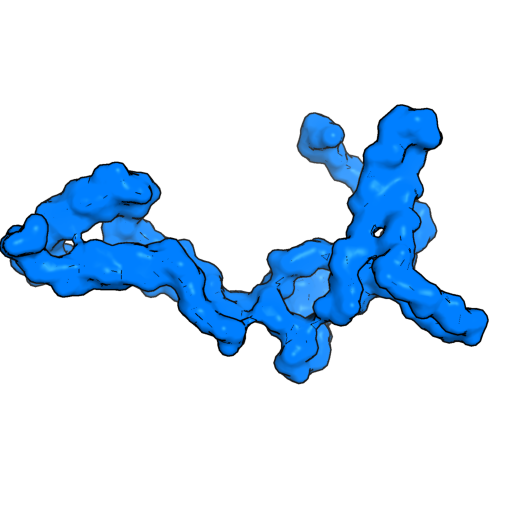.468 4.088 1.00 95.12 77 ILE A CA 1
ATOM 596 C C . ILE A 1 77 ? -9.671 -4.583 5.314 1.00 95.12 77 ILE A C 1
ATOM 598 O O . ILE A 1 77 ? -9.025 -4.754 6.347 1.00 95.12 77 ILE A O 1
ATOM 602 N N . GLU A 1 78 ? -10.605 -3.652 5.213 1.00 95.38 78 GLU A N 1
ATOM 603 C CA . GLU A 1 78 ? -10.977 -2.778 6.314 1.00 95.38 78 GLU A CA 1
ATOM 604 C C . GLU A 1 78 ? -11.874 -3.504 7.330 1.00 95.38 78 GLU A C 1
ATOM 606 O O . GLU A 1 78 ? -12.995 -3.909 7.017 1.00 95.38 78 GLU A O 1
ATOM 611 N N . LEU A 1 79 ? -11.402 -3.640 8.575 1.00 96.00 79 LEU A N 1
ATOM 612 C CA . LEU A 1 79 ? -12.213 -4.081 9.708 1.00 96.00 79 LEU A CA 1
ATOM 613 C C . LEU A 1 79 ? -12.611 -2.895 10.580 1.00 96.00 79 LEU A C 1
ATOM 615 O O . LEU A 1 79 ? -11.788 -2.313 11.287 1.00 96.00 79 LEU A O 1
ATOM 619 N N . SER A 1 80 ? -13.910 -2.618 10.615 1.00 96.38 80 SER A N 1
ATOM 620 C CA . SER A 1 80 ? -14.498 -1.680 11.568 1.00 96.38 80 SER A CA 1
ATOM 621 C C . SER A 1 80 ? -14.800 -2.356 12.906 1.00 96.38 80 SER A C 1
ATOM 623 O O . SER A 1 80 ? -15.555 -3.327 12.971 1.00 96.38 80 SER A O 1
ATOM 625 N N . VAL A 1 81 ? -14.263 -1.802 13.992 1.00 95.31 81 VAL A N 1
ATOM 626 C CA . VAL A 1 81 ? -14.530 -2.217 15.377 1.00 95.31 81 VAL A CA 1
ATOM 627 C C . VAL A 1 81 ? -15.071 -1.046 16.187 1.00 95.31 81 VAL A C 1
ATOM 629 O O . VAL A 1 81 ? -14.732 0.112 15.942 1.00 95.31 81 VAL A O 1
ATOM 632 N N . SER A 1 82 ? -15.940 -1.332 17.157 1.00 95.88 82 SER A N 1
ATOM 633 C CA . SER A 1 82 ? -16.504 -0.294 18.020 1.00 95.88 82 SER A CA 1
ATOM 634 C C . SER A 1 82 ? -16.818 -0.783 19.430 1.00 95.88 82 SER A C 1
ATOM 636 O O . SER A 1 82 ? -17.222 -1.930 19.645 1.00 95.88 82 SER A O 1
ATOM 638 N N . LEU A 1 83 ? -16.678 0.122 20.400 1.00 95.00 83 LEU A N 1
ATOM 639 C CA . LEU A 1 83 ? -17.157 -0.080 21.758 1.00 95.00 83 LEU A CA 1
ATOM 640 C C . LEU A 1 83 ? -18.684 -0.134 21.769 1.00 95.00 83 LEU A C 1
ATOM 642 O O . LEU A 1 83 ? -19.375 0.775 21.299 1.00 95.00 83 LEU A O 1
ATOM 646 N N . LYS A 1 84 ? -19.228 -1.182 22.387 1.00 93.56 84 LYS A N 1
ATOM 647 C CA . LYS A 1 84 ? -20.671 -1.293 22.590 1.00 93.56 84 LYS A CA 1
ATOM 648 C C . LYS A 1 84 ? -21.113 -0.287 23.646 1.00 93.56 84 LYS A C 1
ATOM 650 O O . LYS A 1 84 ? -20.658 -0.342 24.782 1.00 93.56 84 LYS A O 1
ATOM 655 N N . LYS A 1 85 ? -22.083 0.567 23.310 1.00 93.38 85 LYS A N 1
ATOM 656 C CA . LYS A 1 85 ? -22.679 1.523 24.265 1.00 93.38 85 LYS A CA 1
ATOM 657 C C . LYS A 1 85 ? -23.344 0.852 25.474 1.00 93.38 85 LYS A C 1
ATOM 659 O O . LYS A 1 85 ? -23.541 1.501 26.491 1.00 93.38 85 LYS A O 1
ATOM 664 N N . SER A 1 86 ? -23.699 -0.429 25.356 1.00 94.25 86 SER A N 1
ATOM 665 C CA . SER A 1 86 ? -24.242 -1.247 26.444 1.00 94.25 86 SER A CA 1
ATOM 666 C C . SER A 1 86 ? -23.175 -1.787 27.407 1.00 94.25 86 SER A C 1
ATOM 668 O O . SER A 1 86 ? -23.527 -2.474 28.363 1.00 94.25 86 SER A O 1
ATOM 670 N N . ASP A 1 87 ? -21.885 -1.556 27.146 1.00 91.69 87 ASP A N 1
ATOM 671 C CA . ASP A 1 87 ? -20.806 -1.936 28.057 1.00 91.69 87 ASP A CA 1
ATOM 672 C C . ASP A 1 87 ? -20.900 -1.103 29.345 1.00 91.69 87 ASP A C 1
ATOM 674 O O . ASP A 1 87 ? -20.984 0.126 29.303 1.00 91.69 87 ASP A O 1
ATOM 678 N N . LYS A 1 88 ? -20.888 -1.777 30.500 1.00 92.19 88 LYS A N 1
ATOM 679 C CA . LYS A 1 88 ? -20.970 -1.129 31.817 1.00 92.19 88 LYS A CA 1
ATOM 680 C C . LYS A 1 88 ? -19.832 -0.133 32.037 1.00 92.19 88 LYS A C 1
ATOM 682 O O . LYS A 1 88 ? -20.039 0.855 32.730 1.00 92.19 88 LYS A O 1
ATOM 687 N N . SER A 1 89 ? -18.675 -0.391 31.431 1.00 92.44 89 SER A N 1
ATOM 688 C CA . SER A 1 89 ? -17.465 0.426 31.528 1.00 92.44 89 SER A CA 1
ATOM 689 C C . SER A 1 89 ? -17.216 1.254 30.263 1.00 92.44 89 SER A C 1
ATOM 691 O O . SER A 1 89 ? -16.078 1.597 29.943 1.00 92.44 89 SER A O 1
ATOM 693 N N . TYR A 1 90 ? -18.267 1.538 29.481 1.00 93.25 90 TYR A N 1
ATOM 694 C CA . TYR A 1 90 ? -18.147 2.250 28.206 1.00 93.25 90 TYR A CA 1
ATOM 695 C C . TYR A 1 90 ? -17.451 3.609 28.351 1.00 93.25 90 TYR A C 1
ATOM 697 O O . TYR A 1 90 ? -16.617 3.957 27.517 1.00 93.25 90 TYR A O 1
ATOM 705 N N . LYS A 1 91 ? -17.793 4.387 29.387 1.00 93.75 91 LYS A N 1
ATOM 706 C CA . LYS A 1 91 ? -17.247 5.740 29.573 1.00 93.75 91 LYS A CA 1
ATOM 707 C C . LYS A 1 91 ? -15.754 5.684 29.874 1.00 93.75 91 LYS A C 1
ATOM 709 O O . LYS A 1 91 ? -14.984 6.395 29.242 1.00 93.75 91 LYS A O 1
ATOM 714 N N . GLU A 1 92 ? -15.356 4.808 30.786 1.00 93.12 92 GLU A N 1
ATOM 715 C CA . GLU A 1 92 ? -13.973 4.612 31.209 1.00 93.12 92 GLU A CA 1
ATOM 716 C C . GLU A 1 92 ? -13.115 4.126 30.037 1.00 93.12 92 GLU A C 1
ATOM 718 O O . GLU A 1 92 ? -12.072 4.710 29.747 1.00 93.12 92 GLU A O 1
ATOM 723 N N . LYS A 1 93 ? -13.599 3.119 29.297 1.00 93.75 93 LYS A N 1
ATOM 724 C CA . LYS A 1 93 ? -12.925 2.602 28.097 1.00 93.75 93 LYS A CA 1
ATOM 725 C C . LYS A 1 93 ? -12.804 3.661 27.006 1.00 93.75 93 LYS A C 1
ATOM 727 O O . LYS A 1 93 ? -11.759 3.768 26.375 1.00 93.75 93 LYS A O 1
ATOM 732 N N . LEU A 1 94 ? -13.846 4.465 26.785 1.00 95.00 94 LEU A N 1
ATOM 733 C CA . LEU A 1 94 ? -13.818 5.534 25.790 1.00 95.00 94 LEU A CA 1
ATOM 734 C C . LEU A 1 94 ? -12.804 6.627 26.148 1.00 95.00 94 LEU A C 1
ATOM 736 O O . LEU A 1 94 ? -12.067 7.072 25.272 1.00 95.00 94 LEU A O 1
ATOM 740 N N . GLU A 1 95 ? -12.752 7.058 27.409 1.00 94.06 95 GLU A N 1
ATOM 741 C CA . GLU A 1 95 ? -11.760 8.041 27.859 1.00 94.06 95 GLU A CA 1
ATOM 742 C C . GLU A 1 95 ? -10.334 7.481 27.780 1.00 94.06 95 GLU A C 1
ATOM 744 O O . GLU A 1 95 ? -9.419 8.184 27.349 1.00 94.06 95 GLU A O 1
ATOM 749 N N . LEU A 1 96 ? -10.145 6.196 28.092 1.00 92.56 96 LEU A N 1
ATOM 750 C CA . LEU A 1 96 ? -8.857 5.524 27.931 1.00 92.56 96 LEU A CA 1
ATOM 751 C C . LEU A 1 96 ? -8.423 5.454 26.461 1.00 92.56 96 LEU A C 1
ATOM 753 O O . LEU A 1 96 ? -7.284 5.794 26.152 1.00 92.56 96 LEU A O 1
ATOM 757 N N . LEU A 1 97 ? -9.320 5.076 25.544 1.00 93.81 97 LEU A N 1
ATOM 758 C CA . LEU A 1 97 ? -9.036 5.086 24.105 1.00 93.81 97 LEU A CA 1
ATOM 759 C C . LEU A 1 97 ? -8.629 6.488 23.631 1.00 93.81 97 LEU A C 1
ATOM 761 O O . LEU A 1 97 ? -7.583 6.639 23.001 1.00 93.81 97 LEU A O 1
ATOM 765 N N . LYS A 1 98 ? -9.390 7.526 24.005 1.00 94.56 98 LYS A N 1
ATOM 766 C CA . LYS A 1 98 ? -9.076 8.921 23.651 1.00 94.56 98 LYS A CA 1
ATOM 767 C C . LYS A 1 98 ? -7.718 9.369 24.183 1.00 94.56 98 LYS A C 1
ATOM 769 O O . LYS A 1 98 ? -7.001 10.074 23.478 1.00 94.56 98 LYS A O 1
ATOM 774 N N . LYS A 1 99 ? -7.342 8.946 25.396 1.00 93.88 99 LYS A N 1
ATOM 775 C CA . LYS A 1 99 ? -6.023 9.232 25.984 1.00 93.88 99 LYS A CA 1
ATOM 776 C C . LYS A 1 99 ? -4.874 8.722 25.106 1.00 93.88 99 LYS A C 1
ATOM 778 O O . LYS A 1 99 ? -3.822 9.351 25.077 1.00 93.88 99 LYS A O 1
ATOM 783 N N . TYR A 1 100 ? -5.082 7.625 24.377 1.00 92.69 100 TYR A N 1
ATOM 784 C CA . TYR A 1 100 ? -4.120 7.063 23.422 1.00 92.69 100 TYR A CA 1
ATOM 785 C C . TYR A 1 100 ? -4.370 7.495 21.966 1.00 92.69 100 TYR A C 1
ATOM 787 O O . TYR A 1 100 ? -3.798 6.916 21.048 1.00 92.69 100 TYR A O 1
ATOM 795 N N . GLY A 1 101 ? -5.207 8.514 21.735 1.00 92.81 101 GLY A N 1
ATOM 796 C CA . GLY A 1 101 ? -5.501 9.026 20.393 1.00 92.81 101 GLY A CA 1
ATOM 797 C C . GLY A 1 101 ? -6.426 8.132 19.561 1.00 92.81 101 GLY A C 1
ATOM 798 O O . GLY A 1 101 ? -6.524 8.319 18.352 1.00 92.81 101 GLY A O 1
ATOM 799 N N . LEU A 1 102 ? -7.107 7.172 20.190 1.00 93.75 102 LEU A N 1
ATOM 800 C CA . LEU A 1 102 ? -8.048 6.259 19.545 1.00 93.75 102 LEU A CA 1
ATOM 801 C C . LEU A 1 102 ? -9.495 6.733 19.740 1.00 93.75 102 LEU A C 1
ATOM 803 O O . LEU A 1 102 ? -9.830 7.449 20.688 1.00 93.75 102 LEU A O 1
ATOM 807 N N . SER A 1 103 ? -10.384 6.305 18.848 1.00 94.88 103 SER A N 1
ATOM 808 C CA . SER A 1 103 ? -11.815 6.622 18.889 1.00 94.88 103 SER A CA 1
ATOM 809 C C . SER A 1 103 ? -12.643 5.426 19.354 1.00 94.88 103 SER A C 1
ATOM 811 O O . SER A 1 103 ? -12.243 4.280 19.219 1.00 94.88 103 SER A O 1
ATOM 813 N N . GLY A 1 104 ? -13.854 5.662 19.868 1.00 93.88 104 GLY A N 1
ATOM 814 C CA . GLY A 1 104 ? -14.753 4.570 20.271 1.00 93.88 104 GLY A CA 1
ATOM 815 C C . GLY A 1 104 ? -15.172 3.646 19.120 1.00 93.88 104 GLY A C 1
ATOM 816 O O . GLY A 1 104 ? -15.527 2.502 19.372 1.00 93.88 104 GLY A O 1
ATOM 817 N N . SER A 1 105 ? -15.108 4.120 17.875 1.00 96.44 105 SER A N 1
ATOM 818 C CA . SER A 1 105 ? -15.270 3.333 16.650 1.00 96.44 105 SER A CA 1
ATOM 819 C C . SER A 1 105 ? -14.084 3.617 15.743 1.00 96.44 105 SER A C 1
ATOM 821 O O . SER A 1 105 ? -13.780 4.790 15.523 1.00 96.44 105 SER A O 1
ATOM 823 N N . GLN A 1 106 ? -13.431 2.583 15.227 1.00 95.44 106 GLN A N 1
ATOM 824 C CA . GLN A 1 106 ? -12.211 2.714 14.436 1.00 95.44 106 GLN A CA 1
ATOM 825 C C . GLN A 1 106 ? -12.137 1.625 13.366 1.00 95.44 106 GLN A C 1
ATOM 827 O O . GLN A 1 106 ? -12.715 0.551 13.530 1.00 95.44 106 GLN A O 1
ATOM 832 N N . CYS A 1 107 ? -11.451 1.923 12.265 1.00 96.56 107 CYS A N 1
ATOM 833 C CA . CYS A 1 107 ? -11.231 0.996 11.166 1.00 96.56 107 CYS A CA 1
ATOM 834 C C . CYS A 1 107 ? -9.748 0.622 11.097 1.00 96.56 107 CYS A C 1
ATOM 836 O O . CYS A 1 107 ? -8.893 1.498 11.239 1.00 96.56 107 CYS A O 1
ATOM 838 N N . PHE A 1 108 ? -9.453 -0.661 10.903 1.00 95.81 108 PHE A N 1
ATOM 839 C CA . PHE A 1 108 ? -8.092 -1.189 10.839 1.00 95.81 108 PHE A CA 1
ATOM 840 C C . PHE A 1 108 ? -7.911 -2.072 9.596 1.00 95.81 108 PHE A C 1
ATOM 842 O O . PHE A 1 108 ? -8.780 -2.905 9.333 1.00 95.81 108 PHE A O 1
ATOM 849 N N . PRO A 1 109 ? -6.800 -1.941 8.849 1.00 95.19 109 PRO A N 1
ATOM 850 C CA . PRO A 1 109 ? -6.538 -2.766 7.673 1.00 95.19 109 PRO A CA 1
ATOM 851 C C . PRO A 1 109 ? -5.989 -4.135 8.088 1.00 95.19 109 PRO A C 1
ATOM 853 O O . PRO A 1 109 ? -4.831 -4.253 8.471 1.00 95.19 109 PRO A O 1
ATOM 856 N N . ILE A 1 110 ? -6.796 -5.190 8.021 1.00 95.50 110 ILE A N 1
ATOM 857 C CA . ILE A 1 110 ? -6.323 -6.550 8.311 1.00 95.50 110 ILE A CA 1
ATOM 858 C C . ILE A 1 110 ? -5.648 -7.114 7.078 1.00 95.50 110 ILE A C 1
ATOM 860 O O . ILE A 1 110 ? -6.249 -7.117 6.006 1.00 95.50 110 ILE A O 1
ATOM 864 N N . GLN A 1 111 ? -4.436 -7.632 7.255 1.00 92.31 111 GLN A N 1
ATOM 865 C CA . GLN A 1 111 ? -3.671 -8.282 6.200 1.00 92.31 111 GLN A CA 1
ATOM 866 C C . GLN A 1 111 ? -3.761 -9.800 6.314 1.00 92.31 111 GLN A C 1
ATOM 868 O O . GLN A 1 111 ? -3.950 -10.351 7.400 1.00 92.31 111 GLN A O 1
ATOM 873 N N . ILE A 1 112 ? -3.545 -10.498 5.198 1.00 85.44 112 ILE A N 1
ATOM 874 C CA . ILE A 1 112 ? -3.445 -11.967 5.204 1.00 85.44 112 ILE A CA 1
ATOM 875 C C . ILE A 1 112 ? -2.293 -12.471 6.091 1.00 85.44 112 ILE A C 1
ATOM 877 O O . ILE A 1 112 ? -2.329 -13.583 6.613 1.00 85.44 112 ILE A O 1
ATOM 881 N N . THR A 1 113 ? -1.278 -11.631 6.283 1.00 87.75 113 THR A N 1
ATOM 882 C CA . THR A 1 113 ? -0.084 -11.905 7.085 1.00 87.75 113 THR A CA 1
ATOM 883 C C . THR A 1 113 ? -0.291 -11.670 8.581 1.00 87.75 113 THR A C 1
ATOM 885 O O . THR A 1 113 ? 0.532 -12.127 9.374 1.00 87.75 113 THR A O 1
ATOM 888 N N . GLY A 1 114 ? -1.377 -11.005 8.998 1.00 90.50 114 GLY A N 1
ATOM 889 C CA . GLY A 1 114 ? -1.682 -10.825 10.413 1.00 90.50 114 GLY A CA 1
ATOM 890 C C . GLY A 1 114 ? -2.528 -9.603 10.768 1.00 90.50 114 GLY A C 1
ATOM 891 O O . GLY A 1 114 ? -3.093 -8.901 9.929 1.00 90.50 114 GLY A O 1
ATOM 892 N N . TRP A 1 115 ? -2.610 -9.369 12.078 1.00 93.19 115 TRP A N 1
ATOM 893 C CA . TRP A 1 115 ? -3.375 -8.284 12.684 1.00 93.19 115 TRP A CA 1
ATOM 894 C C . TRP A 1 115 ? -2.479 -7.058 12.904 1.00 93.19 115 TRP A C 1
ATOM 896 O O . TRP A 1 115 ? -1.391 -7.215 13.463 1.00 93.19 115 TRP A O 1
ATOM 906 N N . PRO A 1 116 ? -2.927 -5.842 12.541 1.00 93.19 116 PRO A N 1
ATOM 907 C CA . PRO A 1 116 ? -2.199 -4.621 12.865 1.00 93.19 116 PRO A CA 1
ATOM 908 C C . PRO A 1 116 ? -1.974 -4.474 14.367 1.00 93.19 116 PRO A C 1
ATOM 910 O O . PRO A 1 116 ? -2.863 -4.771 15.174 1.00 93.19 116 PRO A O 1
ATOM 913 N N . LEU A 1 117 ? -0.810 -3.946 14.744 1.00 93.00 117 LEU A N 1
ATOM 914 C CA . LEU A 1 117 ? -0.474 -3.689 16.143 1.00 93.00 117 LEU A CA 1
ATOM 915 C C . LEU A 1 117 ? -1.491 -2.739 16.791 1.00 93.00 117 LEU A C 1
ATOM 917 O O . LEU A 1 117 ? -1.877 -2.920 17.944 1.00 93.00 117 LEU A O 1
ATOM 921 N N . GLU A 1 118 ? -1.973 -1.762 16.031 1.00 93.62 118 GLU A N 1
ATOM 922 C CA . GLU A 1 118 ? -2.958 -0.777 16.462 1.00 93.62 118 GLU A CA 1
ATOM 923 C C . GLU A 1 118 ? -4.311 -1.430 16.761 1.00 93.62 118 GLU A C 1
ATOM 925 O O . GLU A 1 118 ? -4.963 -1.070 17.741 1.00 93.62 118 GLU A O 1
ATOM 930 N N . LEU A 1 119 ? -4.711 -2.435 15.974 1.00 95.50 119 LEU A N 1
ATOM 931 C CA . LEU A 1 119 ? -5.917 -3.216 16.242 1.00 95.50 119 LEU A CA 1
ATOM 932 C C . LEU A 1 119 ? -5.753 -4.055 17.512 1.00 95.50 119 LEU A C 1
ATOM 934 O O . LEU A 1 119 ? -6.675 -4.123 18.322 1.00 95.50 119 LEU A O 1
ATOM 938 N N . MET A 1 120 ? -4.583 -4.662 17.724 1.00 94.44 120 MET A N 1
ATOM 939 C CA . MET A 1 120 ? -4.304 -5.410 18.954 1.00 94.44 120 MET A CA 1
ATOM 940 C C . MET A 1 120 ? -4.321 -4.499 20.188 1.00 94.44 120 MET A C 1
ATOM 942 O O . MET A 1 120 ? -4.915 -4.854 21.205 1.00 94.44 120 MET A O 1
ATOM 946 N N . ALA A 1 121 ? -3.728 -3.307 20.091 1.00 93.44 121 ALA A N 1
ATOM 947 C CA . ALA A 1 121 ? -3.751 -2.305 21.152 1.00 93.44 121 ALA A CA 1
ATOM 948 C C . ALA A 1 121 ? -5.179 -1.816 21.436 1.00 93.44 121 ALA A C 1
ATOM 950 O O . ALA A 1 121 ? -5.597 -1.765 22.594 1.00 93.44 121 ALA A O 1
ATOM 951 N N . TYR A 1 122 ? -5.960 -1.529 20.389 1.00 95.50 122 TYR A N 1
ATOM 952 C CA . TYR A 1 122 ? -7.376 -1.194 20.523 1.00 95.50 122 TYR A CA 1
ATOM 953 C C . TYR A 1 122 ? -8.143 -2.314 21.226 1.00 95.50 122 TYR A C 1
ATOM 955 O O . TYR A 1 122 ? -8.866 -2.057 22.187 1.00 95.50 122 TYR A O 1
ATOM 963 N N . ALA A 1 123 ? -7.970 -3.559 20.773 1.00 94.38 123 ALA A N 1
ATOM 964 C CA . ALA A 1 123 ? -8.645 -4.718 21.337 1.00 94.38 123 ALA A CA 1
ATOM 965 C C . ALA A 1 123 ? -8.298 -4.887 22.817 1.00 94.38 123 ALA A C 1
ATOM 967 O O . ALA A 1 123 ? -9.209 -5.063 23.620 1.00 94.38 123 ALA A O 1
ATOM 968 N N . TYR A 1 124 ? -7.019 -4.748 23.184 1.00 93.06 124 TYR A N 1
ATOM 969 C CA . TYR A 1 124 ? -6.561 -4.795 24.572 1.00 93.06 124 TYR A CA 1
ATOM 970 C C . TYR A 1 124 ? -7.308 -3.774 25.439 1.00 93.06 124 TYR A C 1
ATOM 972 O O . TYR A 1 124 ? -7.943 -4.149 26.419 1.00 93.06 124 TYR A O 1
ATOM 980 N N . LEU A 1 125 ? -7.331 -2.502 25.030 1.00 91.50 125 LEU A N 1
ATOM 981 C CA . LEU A 1 125 ? -8.024 -1.439 25.767 1.00 91.50 125 LEU A CA 1
ATOM 982 C C . LEU A 1 125 ? -9.548 -1.643 25.805 1.00 91.50 125 LEU A C 1
ATOM 984 O O . LEU A 1 125 ? -10.193 -1.365 26.815 1.00 91.50 125 LEU A O 1
ATOM 988 N N . ALA A 1 126 ? -10.131 -2.153 24.720 1.00 91.75 126 ALA A N 1
ATOM 989 C CA . ALA A 1 126 ? -11.565 -2.382 24.604 1.00 91.75 126 ALA A CA 1
ATOM 990 C C . ALA A 1 126 ? -12.061 -3.549 25.475 1.00 91.75 126 ALA A C 1
ATOM 992 O O . ALA A 1 126 ? -13.205 -3.518 25.944 1.00 91.75 126 ALA A O 1
ATOM 993 N N . VAL A 1 127 ? -11.229 -4.568 25.716 1.00 90.38 127 VAL A N 1
ATOM 994 C CA . VAL A 1 127 ? -11.586 -5.739 26.540 1.00 90.38 127 VAL A CA 1
ATOM 995 C C . VAL A 1 127 ? -11.087 -5.650 27.982 1.00 90.38 127 VAL A C 1
ATOM 997 O O . VAL A 1 127 ? -11.470 -6.495 28.792 1.00 90.38 127 VAL A O 1
ATOM 1000 N N . SER A 1 128 ? -10.301 -4.625 28.331 1.00 85.62 128 SER A N 1
ATOM 1001 C CA . SER A 1 128 ? -9.811 -4.422 29.696 1.00 85.62 128 SER A CA 1
ATOM 1002 C C . SER A 1 128 ? -10.951 -4.356 30.722 1.00 85.62 128 SER A C 1
ATOM 1004 O O . SER A 1 128 ? -11.973 -3.696 30.482 1.00 85.62 128 SER A O 1
ATOM 1006 N N . PRO A 1 129 ? -10.798 -5.021 31.881 1.00 80.25 129 PRO A N 1
ATOM 1007 C CA . PRO A 1 129 ? -11.731 -4.882 32.985 1.00 80.25 129 PRO A CA 1
ATOM 1008 C C . PRO A 1 129 ? -11.648 -3.467 33.585 1.00 80.25 129 PRO A C 1
ATOM 1010 O O . PRO A 1 129 ? -10.613 -2.813 33.478 1.00 80.25 129 PRO A O 1
ATOM 1013 N N . PRO A 1 130 ? -12.702 -3.003 34.275 1.00 67.56 130 PRO A N 1
ATOM 1014 C CA . PRO A 1 130 ? -12.749 -1.663 34.869 1.00 67.56 130 PRO A CA 1
ATOM 1015 C C . PRO A 1 130 ? -11.689 -1.362 35.944 1.00 67.56 130 PRO A C 1
ATOM 1017 O O . PRO A 1 130 ? -11.539 -0.205 36.314 1.00 67.56 130 PRO A O 1
ATOM 1020 N N . ASN A 1 131 ? -10.973 -2.372 36.452 1.00 63.88 131 ASN A N 1
ATOM 1021 C CA . ASN A 1 131 ? -10.063 -2.250 37.600 1.00 63.88 131 ASN A CA 1
ATOM 1022 C C . ASN A 1 131 ? -8.571 -2.304 37.214 1.00 63.88 131 ASN A C 1
ATOM 1024 O O . ASN A 1 131 ? -7.764 -2.765 38.022 1.00 63.88 131 ASN A O 1
ATOM 1028 N N . MET A 1 132 ? -8.215 -1.933 35.982 1.00 54.72 132 MET A N 1
ATOM 1029 C CA . MET A 1 132 ? -6.821 -1.913 35.518 1.00 54.72 132 MET A CA 1
ATOM 1030 C C . MET A 1 132 ? -6.171 -0.544 35.734 1.00 54.72 132 MET A C 1
ATOM 1032 O O . MET A 1 132 ? -6.861 0.474 35.500 1.00 54.72 132 MET A O 1
#